Protein AF-I5C433-F1 (afdb_monomer_lite)

Secondary structure (DSSP, 8-state):
----TTS-EEEEEEEESSS-S--S-EEE-SEEEEEEEEESEEEEEETTEEEEEE---STT---EEEEEEE-S-EEEEEE----SPEEEEEEEEEHHHHHHHHHTS-HHHHHHHHHHHHS-------

Organism: NCBI:txid1189611

pLDDT: mean 86.51, std 14.29, range [28.67, 96.88]

Structure (mmCIF, N/CA/C/O backbone):
data_AF-I5C433-F1
#
_entry.id   AF-I5C433-F1
#
loop_
_atom_site.group_PDB
_atom_site.id
_atom_site.type_symbol
_atom_site.label_atom_id
_atom_site.label_alt_id
_atom_site.label_comp_id
_atom_site.label_asym_id
_atom_site.label_entity_id
_atom_site.label_seq_id
_atom_site.pdbx_PDB_ins_code
_atom_site.Cartn_x
_atom_site.Cartn_y
_atom_site.Cartn_z
_atom_site.occupancy
_atom_site.B_iso_or_equiv
_atom_site.auth_seq_id
_atom_site.auth_comp_id
_atom_site.auth_asym_id
_atom_site.auth_atom_id
_atom_site.pdbx_PDB_model_num
ATOM 1 N N . MET A 1 1 ? 9.527 5.766 5.969 1.00 52.81 1 MET A N 1
ATOM 2 C CA . MET A 1 1 ? 8.574 6.896 6.059 1.00 52.81 1 MET A CA 1
ATOM 3 C C . MET A 1 1 ? 8.046 6.946 7.484 1.00 52.81 1 MET A C 1
ATOM 5 O O . MET A 1 1 ? 7.561 5.923 7.947 1.00 52.81 1 MET A O 1
ATOM 9 N N . GLN A 1 2 ? 8.197 8.066 8.193 1.00 58.50 2 GLN A N 1
ATOM 10 C CA . GLN A 1 2 ? 7.634 8.255 9.535 1.00 58.50 2 GLN A CA 1
ATOM 11 C C . GLN A 1 2 ? 6.273 8.945 9.388 1.00 58.50 2 GLN A C 1
ATOM 13 O O . GLN A 1 2 ? 6.220 10.139 9.131 1.00 58.50 2 GLN A O 1
ATOM 18 N N . TYR A 1 3 ? 5.184 8.187 9.486 1.00 72.31 3 TYR A N 1
ATOM 19 C CA . TYR A 1 3 ? 3.832 8.730 9.637 1.00 72.31 3 TYR A CA 1
ATOM 20 C C . TYR A 1 3 ? 3.128 7.966 10.755 1.00 72.31 3 TYR A C 1
ATOM 22 O O . TYR A 1 3 ? 3.438 6.798 11.007 1.00 72.31 3 TYR A O 1
ATOM 30 N N . THR A 1 4 ? 2.242 8.648 11.471 1.00 84.56 4 THR A N 1
ATOM 31 C CA . THR A 1 4 ? 1.600 8.109 12.673 1.00 84.56 4 THR A CA 1
ATOM 32 C C . THR A 1 4 ? 0.331 7.329 12.324 1.00 84.56 4 THR A C 1
ATOM 34 O O . THR A 1 4 ? -0.215 7.438 11.225 1.00 84.56 4 THR A O 1
ATOM 37 N N . SER A 1 5 ? -0.200 6.571 13.285 1.00 86.06 5 SER A N 1
ATOM 38 C CA . SER A 1 5 ? -1.514 5.926 13.160 1.00 86.06 5 SER A CA 1
ATOM 39 C C . SER A 1 5 ? -2.693 6.907 13.221 1.00 86.06 5 SER A C 1
ATOM 41 O O . SER A 1 5 ? -3.845 6.481 13.195 1.00 86.06 5 SER A O 1
ATOM 43 N N . GLN A 1 6 ? -2.429 8.215 13.297 1.00 87.44 6 GLN A N 1
ATOM 44 C CA . GLN A 1 6 ? -3.443 9.253 13.476 1.00 87.44 6 GLN A CA 1
ATOM 45 C C . GLN A 1 6 ? -3.635 10.137 12.244 1.00 87.44 6 GLN A C 1
ATOM 47 O O . GLN A 1 6 ? -4.684 10.772 12.115 1.00 87.44 6 GLN A O 1
ATOM 52 N N . GLU A 1 7 ? -2.655 10.192 11.346 1.00 89.06 7 GLU A N 1
ATOM 53 C CA . GLU A 1 7 ? -2.589 11.199 10.288 1.00 89.06 7 GLU A CA 1
ATOM 54 C C . GLU A 1 7 ? -2.679 10.576 8.899 1.00 89.06 7 GLU A C 1
ATOM 56 O O . GLU A 1 7 ? -2.129 9.506 8.630 1.00 89.06 7 GLU A O 1
ATOM 61 N N . LEU A 1 8 ? -3.378 11.274 8.002 1.00 92.94 8 LEU A N 1
ATOM 62 C CA . LEU A 1 8 ? -3.393 10.939 6.587 1.00 92.94 8 LEU A CA 1
ATOM 63 C C . LEU A 1 8 ? -1.975 11.073 6.033 1.00 92.94 8 LEU A C 1
ATOM 65 O O . LEU A 1 8 ? -1.342 12.118 6.170 1.00 92.94 8 LEU A O 1
ATOM 69 N N . PHE A 1 9 ? -1.509 10.034 5.358 1.00 93.12 9 PHE A N 1
ATOM 70 C CA . PHE A 1 9 ? -0.264 10.077 4.613 1.00 93.12 9 PHE A CA 1
ATOM 71 C C . P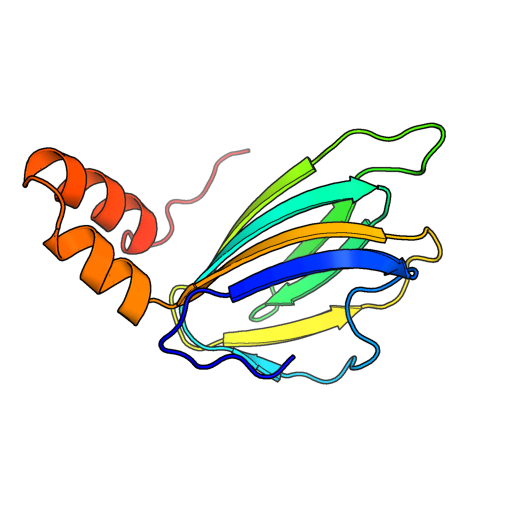HE A 1 9 ? -0.557 10.137 3.116 1.00 93.12 9 PHE A C 1
ATOM 73 O O . PHE A 1 9 ? -1.330 9.330 2.599 1.00 93.12 9 PHE A O 1
ATOM 80 N N . VAL A 1 10 ? 0.104 11.062 2.423 1.00 94.31 10 VAL A N 1
ATOM 81 C CA . VAL A 1 10 ? 0.148 11.126 0.962 1.00 94.31 10 VAL A CA 1
ATOM 82 C C . VAL A 1 10 ? 1.608 11.051 0.546 1.00 94.31 10 VAL A C 1
ATOM 84 O O . VAL A 1 10 ? 2.440 11.798 1.058 1.00 94.31 10 VAL A O 1
ATOM 87 N N . GLY A 1 11 ? 1.923 10.138 -0.364 1.00 93.25 11 GLY A N 1
ATOM 88 C CA . GLY A 1 11 ? 3.282 9.931 -0.845 1.00 93.25 11 GLY A CA 1
ATOM 89 C C . GLY A 1 11 ? 3.319 9.678 -2.340 1.00 93.25 11 GLY A C 1
ATOM 90 O O . GLY A 1 11 ? 2.378 9.125 -2.909 1.00 93.25 11 GLY A O 1
ATOM 91 N N . ALA A 1 12 ? 4.433 10.053 -2.956 1.00 95.12 12 ALA A N 1
ATOM 92 C CA . ALA A 1 12 ? 4.753 9.717 -4.331 1.00 95.12 12 ALA A CA 1
ATOM 93 C C . ALA A 1 12 ? 6.114 9.017 -4.386 1.00 95.12 12 ALA A C 1
ATOM 95 O O . ALA A 1 12 ? 7.003 9.303 -3.583 1.00 95.12 12 ALA A O 1
ATOM 96 N N . ILE A 1 13 ? 6.250 8.078 -5.315 1.00 93.69 13 ILE A N 1
ATOM 97 C CA . ILE A 1 13 ? 7.494 7.379 -5.629 1.00 93.69 13 ILE A CA 1
ATOM 98 C C . ILE A 1 13 ? 7.715 7.512 -7.128 1.00 93.69 13 ILE A C 1
ATOM 100 O O . ILE A 1 13 ? 6.784 7.313 -7.910 1.00 93.69 13 ILE A O 1
ATOM 104 N N . GLU A 1 14 ? 8.945 7.828 -7.508 1.00 94.62 14 GLU A N 1
ATOM 105 C CA . GLU A 1 14 ? 9.354 7.960 -8.897 1.00 94.62 14 GLU A CA 1
ATOM 106 C C . GLU A 1 14 ? 10.805 7.505 -9.071 1.00 94.62 14 GLU A C 1
ATOM 108 O O . GLU A 1 14 ? 11.657 7.776 -8.223 1.00 94.62 14 GLU A O 1
ATOM 113 N N . GLY A 1 15 ? 11.085 6.809 -10.175 1.00 91.25 15 GLY A N 1
ATOM 114 C CA . GLY A 1 15 ? 12.449 6.527 -10.635 1.00 91.25 15 GLY A CA 1
ATOM 115 C C . GLY A 1 15 ? 13.187 5.409 -9.890 1.00 91.25 15 GLY A C 1
ATOM 116 O O . GLY A 1 15 ? 14.306 5.072 -10.266 1.00 91.25 15 GLY A O 1
ATOM 117 N N . VAL A 1 16 ? 12.576 4.797 -8.872 1.00 91.38 16 VAL A N 1
ATOM 118 C CA . VAL A 1 16 ? 13.134 3.644 -8.142 1.00 91.38 16 VAL A CA 1
ATOM 119 C C . VAL A 1 16 ? 12.290 2.395 -8.388 1.00 91.38 16 VAL A C 1
ATOM 121 O O . VAL A 1 16 ? 11.072 2.509 -8.470 1.00 91.38 16 VAL A O 1
ATOM 124 N N . PRO A 1 17 ? 12.885 1.194 -8.488 1.00 88.19 17 PRO A N 1
ATOM 125 C CA . PRO A 1 17 ? 12.143 -0.009 -8.871 1.00 88.19 17 PRO A CA 1
ATOM 126 C C . PRO A 1 17 ? 11.217 -0.551 -7.775 1.00 88.19 17 PRO A C 1
ATOM 128 O O . PRO A 1 17 ? 10.326 -1.340 -8.060 1.00 88.19 17 PRO A O 1
ATOM 131 N N . ASN A 1 18 ? 11.421 -0.133 -6.522 1.00 88.50 18 ASN A N 1
ATOM 132 C CA . ASN A 1 18 ? 10.715 -0.665 -5.360 1.00 88.50 18 ASN A CA 1
ATOM 133 C C . ASN A 1 18 ? 10.295 0.460 -4.416 1.00 88.50 18 ASN A C 1
ATOM 135 O O . ASN A 1 18 ? 10.994 1.465 -4.275 1.00 88.50 18 ASN A O 1
ATOM 139 N N . CYS A 1 19 ? 9.181 0.271 -3.707 1.00 84.94 19 CYS A N 1
ATOM 140 C CA . CYS A 1 19 ? 8.672 1.274 -2.770 1.00 84.94 19 CYS A CA 1
ATOM 141 C C . CYS A 1 19 ? 9.444 1.354 -1.444 1.00 84.94 19 CYS A C 1
ATOM 143 O O . CYS A 1 19 ? 9.301 2.326 -0.704 1.00 84.94 19 CYS A O 1
ATOM 145 N N . THR A 1 20 ? 10.236 0.332 -1.120 1.00 86.75 20 THR A N 1
ATOM 146 C CA . THR A 1 20 ? 11.112 0.279 0.056 1.00 86.75 20 THR A CA 1
ATOM 147 C C . THR A 1 20 ? 12.250 -0.706 -0.196 1.00 86.75 20 THR A C 1
ATOM 149 O O . THR A 1 20 ? 12.089 -1.653 -0.959 1.00 86.75 20 THR A O 1
ATOM 152 N N . SER A 1 21 ? 13.398 -0.517 0.452 1.00 88.12 21 SER A N 1
ATOM 15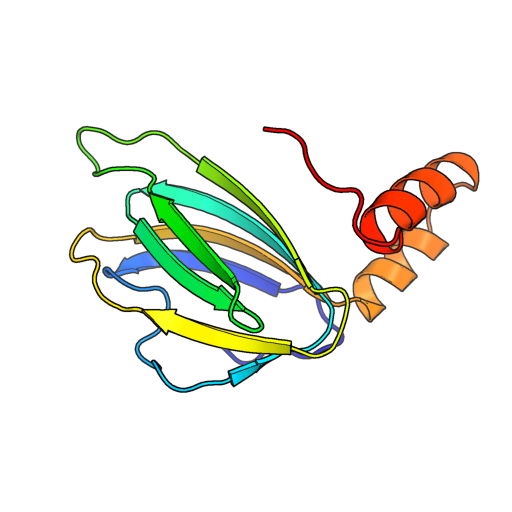3 C CA . SER A 1 21 ? 14.463 -1.527 0.505 1.00 88.12 21 SER A CA 1
ATOM 154 C C . SER A 1 21 ? 14.274 -2.540 1.642 1.00 88.12 21 SER A C 1
ATOM 156 O O . SER A 1 21 ? 14.952 -3.563 1.659 1.00 88.12 21 SER A O 1
ATOM 158 N N . ASP A 1 22 ? 13.363 -2.274 2.584 1.00 89.62 22 ASP A N 1
ATOM 159 C CA . ASP A 1 22 ? 13.084 -3.156 3.720 1.00 89.62 22 ASP A CA 1
ATOM 160 C C . ASP A 1 22 ? 12.134 -4.292 3.319 1.00 89.62 22 ASP A C 1
ATOM 162 O O . ASP A 1 22 ? 10.953 -4.067 3.051 1.00 89.62 22 ASP A O 1
ATOM 166 N N . THR A 1 23 ? 12.662 -5.513 3.292 1.00 90.81 23 THR A N 1
ATOM 167 C CA . THR A 1 23 ? 11.929 -6.744 2.959 1.00 90.81 23 THR A CA 1
ATOM 168 C C . THR A 1 23 ? 11.540 -7.555 4.195 1.00 90.81 23 THR A C 1
ATOM 170 O O . THR A 1 23 ? 11.057 -8.685 4.073 1.00 90.81 23 THR A O 1
ATOM 173 N N . ARG A 1 24 ? 11.753 -7.012 5.400 1.00 94.44 24 ARG A N 1
ATOM 174 C CA . ARG A 1 24 ? 11.316 -7.654 6.642 1.00 94.44 24 ARG A CA 1
ATOM 175 C C . ARG A 1 24 ? 9.799 -7.588 6.771 1.00 94.44 24 ARG A C 1
ATOM 177 O O . ARG A 1 24 ? 9.122 -6.790 6.126 1.00 94.44 24 ARG A O 1
ATOM 184 N N . GLU A 1 25 ? 9.270 -8.439 7.638 1.00 95.06 25 GLU A N 1
ATOM 185 C CA . GLU A 1 25 ? 7.884 -8.333 8.068 1.00 95.06 25 GLU A CA 1
ATOM 186 C C . GLU A 1 25 ? 7.710 -7.104 8.970 1.00 95.06 25 GLU A C 1
ATOM 188 O O . GLU A 1 25 ? 8.466 -6.892 9.920 1.00 95.06 25 GLU A O 1
ATOM 193 N N . LEU A 1 26 ? 6.711 -6.289 8.652 1.00 93.75 26 LEU A N 1
ATOM 194 C CA . LEU A 1 26 ? 6.371 -5.053 9.335 1.00 93.75 26 LEU A CA 1
ATOM 195 C C . LEU A 1 26 ? 4.979 -5.175 9.941 1.00 93.75 26 LEU A C 1
ATOM 197 O O . LEU A 1 26 ? 4.039 -5.636 9.293 1.00 93.75 26 LEU A O 1
ATOM 201 N N . HIS A 1 27 ? 4.829 -4.695 11.170 1.00 94.62 27 HIS A N 1
ATOM 202 C CA . HIS A 1 27 ? 3.515 -4.526 11.770 1.00 94.62 27 HIS A CA 1
ATOM 203 C C . HIS A 1 27 ? 2.840 -3.274 11.202 1.00 94.62 27 HIS A C 1
ATOM 205 O O . HIS A 1 27 ? 3.448 -2.200 11.172 1.00 94.62 27 HIS A O 1
ATOM 211 N N . ILE A 1 28 ? 1.593 -3.403 10.752 1.00 93.31 28 ILE A N 1
ATOM 212 C CA . ILE A 1 28 ? 0.798 -2.287 10.235 1.00 93.31 28 ILE A CA 1
ATOM 213 C C . ILE A 1 28 ? -0.539 -2.183 10.966 1.00 93.31 28 ILE A C 1
ATOM 215 O O . ILE A 1 28 ? -1.191 -3.188 11.235 1.00 93.31 28 ILE A O 1
ATOM 219 N N . TRP A 1 29 ? -0.950 -0.947 11.239 1.00 93.75 29 TRP A N 1
ATOM 220 C CA . TRP A 1 29 ? -2.232 -0.618 11.862 1.00 93.75 29 TRP A CA 1
ATOM 221 C C . TRP A 1 29 ? -3.388 -0.588 10.850 1.00 93.75 29 TRP A C 1
ATOM 223 O O . TRP A 1 29 ? -3.138 -0.445 9.643 1.00 93.75 29 TRP A O 1
ATOM 233 N N . PRO A 1 30 ? -4.648 -0.629 11.331 1.00 92.44 30 PRO A N 1
ATOM 234 C CA . PRO A 1 30 ? -5.826 -0.454 10.498 1.00 92.44 30 PRO A CA 1
ATOM 235 C C . PRO A 1 30 ? -5.809 0.854 9.708 1.00 92.44 30 PRO A C 1
ATOM 237 O O . PRO A 1 30 ? -5.629 1.948 10.261 1.00 92.44 30 PRO A O 1
ATOM 240 N N . LYS A 1 31 ? -6.017 0.742 8.399 1.00 92.88 31 LYS A N 1
ATOM 241 C CA . LYS A 1 31 ? -5.999 1.871 7.468 1.00 92.88 31 LYS A CA 1
ATOM 242 C C . LYS A 1 31 ? -6.632 1.505 6.138 1.00 92.88 31 LYS A C 1
ATOM 244 O O . LYS A 1 31 ? -6.562 0.363 5.687 1.00 92.88 31 LYS A O 1
ATOM 249 N N 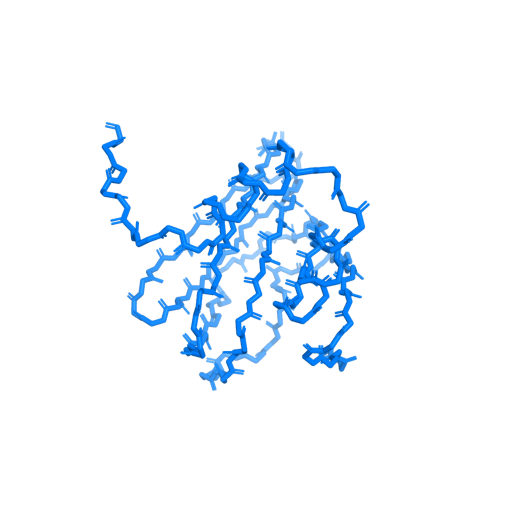. PHE A 1 32 ? -7.154 2.517 5.469 1.00 92.62 32 PHE A N 1
ATOM 250 C CA . PHE A 1 32 ? -7.468 2.445 4.057 1.00 92.62 32 PHE A CA 1
ATOM 251 C C . PHE A 1 32 ? -6.288 2.943 3.231 1.00 92.62 32 PHE A C 1
ATOM 253 O O . PHE A 1 32 ? -5.694 3.974 3.546 1.00 92.62 32 PHE A O 1
ATOM 260 N N . MET A 1 33 ? -5.958 2.230 2.162 1.00 94.31 33 MET A N 1
ATOM 261 C CA . MET A 1 33 ? -4.934 2.629 1.211 1.00 94.31 33 MET A CA 1
ATOM 262 C C . MET A 1 33 ? -5.521 2.717 -0.192 1.00 94.31 33 MET A C 1
ATOM 264 O O . MET A 1 33 ? -6.171 1.785 -0.658 1.00 94.31 33 MET A O 1
ATOM 268 N N . LEU A 1 34 ? -5.230 3.822 -0.869 1.00 95.38 34 LEU A N 1
ATOM 269 C CA . LEU A 1 34 ? -5.443 4.005 -2.298 1.00 95.38 34 LEU A CA 1
ATOM 270 C C . LEU A 1 34 ? -4.074 4.149 -2.951 1.00 95.38 34 LEU A C 1
ATOM 272 O O . LEU A 1 34 ? -3.274 4.990 -2.542 1.00 95.38 34 LEU A O 1
ATOM 276 N N . MET A 1 35 ? -3.797 3.329 -3.951 1.00 96.56 35 MET A N 1
ATOM 277 C CA . MET A 1 35 ? -2.557 3.358 -4.713 1.00 96.56 35 MET A CA 1
ATOM 278 C C . MET A 1 35 ? -2.897 3.566 -6.180 1.00 96.56 35 MET A C 1
ATOM 280 O O . MET A 1 35 ? -3.742 2.864 -6.723 1.00 96.56 35 MET A O 1
ATOM 284 N N . VAL A 1 36 ? -2.236 4.531 -6.806 1.00 96.69 36 VAL A N 1
ATOM 285 C CA . VAL A 1 36 ? -2.317 4.786 -8.242 1.00 96.69 36 VAL A CA 1
ATOM 286 C C . VAL A 1 36 ? -0.933 4.518 -8.805 1.00 96.69 36 VAL A C 1
ATOM 288 O O . VAL A 1 36 ? -0.011 5.299 -8.561 1.00 96.69 36 VAL A O 1
ATOM 291 N N . LEU A 1 37 ? -0.770 3.389 -9.489 1.00 96.50 37 LEU A N 1
ATOM 292 C CA . LEU A 1 37 ? 0.463 3.040 -10.186 1.00 96.50 37 LEU A CA 1
ATOM 293 C C . LEU A 1 37 ? 0.322 3.508 -11.631 1.00 96.50 37 LEU A C 1
ATOM 295 O O . LEU A 1 37 ? -0.613 3.120 -12.322 1.00 96.50 37 LEU A O 1
ATOM 299 N N . LEU A 1 38 ? 1.234 4.370 -12.062 1.00 96.31 38 LEU A N 1
ATOM 300 C CA . LEU A 1 38 ? 1.316 4.874 -13.432 1.00 96.31 38 LEU A CA 1
ATOM 301 C C . LEU A 1 38 ? 2.319 4.069 -14.267 1.00 96.31 38 LEU A C 1
ATOM 303 O O . LEU A 1 38 ? 2.231 4.072 -15.487 1.00 96.31 38 LEU A O 1
ATOM 307 N N . GLN A 1 39 ? 3.276 3.418 -13.604 1.00 95.69 39 GLN A N 1
ATOM 308 C CA . GLN A 1 39 ? 4.317 2.585 -14.196 1.00 95.69 39 GLN A CA 1
ATOM 309 C C . GLN A 1 39 ? 4.908 1.672 -13.118 1.00 95.69 39 GLN A C 1
ATOM 311 O O . GLN A 1 39 ? 5.003 2.072 -11.951 1.00 95.69 39 GLN A O 1
ATOM 316 N N . GLY A 1 40 ? 5.376 0.500 -13.534 1.00 95.12 40 GLY A N 1
ATOM 317 C CA . GLY A 1 40 ? 6.090 -0.473 -12.723 1.00 95.12 40 GLY A CA 1
ATOM 318 C C . GLY A 1 40 ? 5.160 -1.449 -12.015 1.00 95.12 40 GLY A C 1
ATOM 319 O O . GLY A 1 40 ? 3.936 -1.324 -12.060 1.00 95.12 40 GLY A O 1
ATOM 320 N N . ALA A 1 41 ? 5.777 -2.405 -11.327 1.00 94.81 41 ALA A N 1
ATOM 321 C CA . ALA A 1 41 ? 5.085 -3.420 -10.552 1.00 94.81 41 ALA A CA 1
ATOM 322 C C . ALA A 1 41 ? 5.402 -3.294 -9.057 1.00 94.81 41 ALA A C 1
ATOM 324 O O . ALA A 1 41 ? 6.477 -2.832 -8.667 1.00 94.81 41 ALA A O 1
ATOM 325 N N . GLN A 1 42 ? 4.461 -3.706 -8.210 1.00 95.06 42 GLN A N 1
ATOM 326 C CA . GLN A 1 42 ? 4.649 -3.780 -6.768 1.00 95.06 42 GLN A CA 1
ATOM 327 C C . GLN A 1 42 ? 4.054 -5.068 -6.209 1.00 95.06 42 GLN A C 1
ATOM 329 O O . GLN A 1 42 ? 2.848 -5.299 -6.310 1.00 95.06 42 GLN A O 1
ATOM 334 N N . HIS A 1 43 ? 4.898 -5.852 -5.539 1.00 95.81 43 HIS A N 1
ATOM 335 C CA . HIS A 1 43 ? 4.525 -7.123 -4.931 1.00 95.81 43 HIS A CA 1
ATOM 336 C C . HIS A 1 43 ? 4.644 -7.047 -3.408 1.00 95.81 43 HIS A C 1
ATOM 338 O O . HIS A 1 43 ? 5.640 -6.572 -2.851 1.00 95.81 43 HIS A O 1
ATOM 344 N N . PHE A 1 44 ? 3.617 -7.507 -2.701 1.00 96.31 44 PHE A N 1
ATOM 345 C CA . PHE A 1 44 ? 3.627 -7.564 -1.242 1.00 96.31 44 PHE A CA 1
ATOM 346 C C . PHE A 1 44 ? 2.637 -8.601 -0.718 1.00 96.31 44 PHE A C 1
ATOM 348 O O . PHE A 1 44 ? 1.752 -9.069 -1.429 1.00 96.31 44 PHE A O 1
ATOM 355 N N . VAL A 1 45 ? 2.790 -8.961 0.551 1.00 96.88 45 VAL A N 1
ATOM 356 C CA . VAL A 1 45 ? 1.887 -9.863 1.264 1.00 96.88 45 VAL A CA 1
ATOM 357 C C . VAL A 1 45 ? 1.351 -9.175 2.515 1.00 96.88 45 VAL A C 1
ATOM 359 O O . VAL A 1 45 ? 2.118 -8.521 3.224 1.00 96.88 45 VAL A O 1
ATOM 362 N N . VAL A 1 46 ? 0.048 -9.313 2.778 1.00 96.25 46 VAL A N 1
ATOM 363 C CA . VAL A 1 46 ? -0.592 -8.899 4.040 1.00 96.25 46 VAL A CA 1
ATOM 364 C C . VAL A 1 46 ? -1.301 -10.096 4.653 1.00 96.25 46 VAL A C 1
ATOM 366 O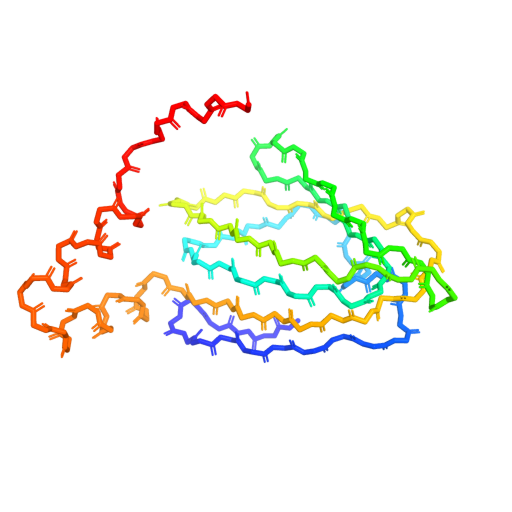 O . VAL A 1 46 ? -2.190 -10.643 4.006 1.00 96.25 46 VAL A O 1
ATOM 369 N N . ASP A 1 47 ? -0.932 -10.492 5.875 1.00 95.38 47 ASP A N 1
ATOM 370 C CA . ASP A 1 47 ? -1.491 -11.675 6.558 1.00 95.38 47 ASP A CA 1
ATOM 371 C C . ASP A 1 47 ? -1.584 -12.887 5.601 1.00 95.38 47 ASP A C 1
ATOM 373 O O . ASP A 1 47 ? -2.654 -13.453 5.387 1.00 95.38 47 ASP A O 1
ATOM 377 N N . GLU A 1 48 ? -0.463 -13.225 4.951 1.00 93.19 48 GLU A N 1
ATOM 378 C CA . GLU A 1 48 ? -0.324 -14.335 3.982 1.00 93.19 48 GLU A CA 1
ATOM 379 C C . GLU A 1 48 ? -1.057 -14.159 2.638 1.00 93.19 48 GLU A C 1
ATOM 381 O O . GLU A 1 48 ? -0.857 -14.948 1.715 1.00 93.19 48 GLU A O 1
ATOM 386 N N . ARG A 1 49 ? -1.848 -13.096 2.457 1.00 95.75 49 ARG A N 1
ATOM 387 C CA . ARG A 1 49 ? -2.489 -12.789 1.170 1.00 95.75 49 ARG A CA 1
ATOM 388 C C . ARG A 1 49 ? -1.543 -12.029 0.258 1.00 95.75 49 ARG A C 1
ATOM 390 O O . ARG A 1 49 ? -1.102 -10.933 0.600 1.00 95.75 49 ARG A O 1
ATOM 397 N N . HIS A 1 50 ? -1.256 -12.613 -0.898 1.00 95.69 50 HIS A N 1
ATOM 398 C CA . HIS A 1 50 ? -0.385 -12.030 -1.909 1.00 95.69 50 HIS A CA 1
ATOM 399 C C . HIS A 1 50 ? -1.128 -11.002 -2.760 1.00 95.69 50 HIS A C 1
ATOM 401 O O . HIS A 1 50 ? -2.262 -11.229 -3.183 1.00 95.69 50 HIS A O 1
ATOM 407 N N . PHE A 1 51 ? -0.456 -9.886 -3.019 1.00 95.88 51 PHE A N 1
ATOM 408 C CA . PHE A 1 51 ? -0.906 -8.827 -3.905 1.00 95.88 51 PHE A CA 1
ATOM 409 C C . PHE A 1 51 ? 0.197 -8.519 -4.906 1.00 95.88 51 PHE A C 1
ATOM 411 O O . PHE A 1 51 ? 1.341 -8.261 -4.526 1.00 95.88 51 PHE A O 1
ATOM 418 N N . GLU A 1 52 ? -0.183 -8.520 -6.174 1.00 95.19 52 GLU A N 1
ATOM 419 C CA . GLU A 1 52 ? 0.656 -8.180 -7.311 1.00 95.19 52 GLU A CA 1
ATOM 420 C C . GLU A 1 52 ? -0.105 -7.149 -8.138 1.00 95.19 52 GLU A C 1
ATOM 422 O O . GLU A 1 52 ? -1.259 -7.355 -8.516 1.00 95.19 52 GLU A O 1
ATOM 427 N N . ILE A 1 53 ? 0.515 -5.986 -8.313 1.00 94.81 53 ILE A N 1
ATOM 428 C CA . ILE A 1 53 ? -0.043 -4.869 -9.066 1.00 94.81 53 ILE A CA 1
ATOM 429 C C . ILE A 1 53 ? 1.005 -4.508 -10.101 1.00 94.81 53 ILE A C 1
ATOM 431 O O . ILE A 1 53 ? 2.110 -4.137 -9.713 1.00 94.81 53 ILE A O 1
ATOM 435 N N . ASP A 1 54 ? 0.658 -4.591 -11.378 1.00 94.62 54 ASP A N 1
ATOM 436 C CA . ASP A 1 54 ? 1.556 -4.276 -12.483 1.00 94.62 54 ASP A CA 1
ATOM 437 C C . ASP A 1 54 ? 0.895 -3.250 -13.407 1.00 94.62 54 ASP A C 1
ATOM 439 O O . ASP A 1 54 ? -0.175 -3.498 -13.963 1.00 94.62 54 ASP A O 1
ATOM 443 N N . ALA A 1 55 ? 1.518 -2.077 -13.521 1.00 95.75 55 ALA A N 1
ATOM 444 C CA . ALA A 1 55 ? 1.100 -1.002 -14.416 1.00 95.75 55 ALA A CA 1
ATOM 445 C C . ALA A 1 55 ? 1.942 -0.941 -15.704 1.00 95.75 55 ALA A C 1
ATOM 447 O O . ALA A 1 55 ? 1.811 0.015 -16.468 1.00 95.75 55 ALA A O 1
ATOM 448 N N . GLY A 1 56 ? 2.803 -1.933 -15.954 1.00 93.19 56 GLY A N 1
ATOM 449 C CA . GLY A 1 56 ? 3.642 -2.030 -17.146 1.00 93.19 56 GLY A CA 1
ATOM 450 C C . GLY A 1 56 ? 4.890 -1.145 -17.108 1.00 93.19 56 GLY A C 1
ATOM 451 O O . GLY A 1 56 ? 5.284 -0.606 -16.070 1.00 93.19 56 GLY A O 1
ATOM 452 N N . THR A 1 57 ? 5.557 -1.004 -18.253 1.00 90.56 57 THR A N 1
ATOM 453 C CA . THR A 1 57 ? 6.737 -0.132 -18.414 1.00 90.56 57 THR A CA 1
ATOM 454 C C . THR A 1 57 ? 6.340 1.247 -18.933 1.00 90.56 57 THR A C 1
ATOM 456 O O . THR A 1 57 ? 5.167 1.505 -19.173 1.00 90.56 57 THR A O 1
ATOM 459 N N . GLU A 1 58 ? 7.299 2.159 -19.104 1.00 86.31 58 GLU A N 1
ATOM 460 C CA . GLU A 1 58 ? 7.014 3.494 -19.645 1.00 86.31 58 GLU A CA 1
ATOM 461 C C . GLU A 1 58 ? 6.417 3.419 -21.061 1.00 86.31 58 GLU A C 1
ATOM 463 O O . GLU A 1 58 ? 5.424 4.083 -21.357 1.00 86.31 58 GLU A O 1
ATOM 468 N N . GLU A 1 59 ? 6.960 2.542 -21.908 1.00 86.06 59 GLU A N 1
ATOM 469 C CA . GLU A 1 59 ? 6.549 2.355 -23.304 1.00 86.06 59 GLU A CA 1
ATOM 470 C C . GLU A 1 59 ? 5.193 1.647 -23.450 1.00 86.06 59 GLU A C 1
ATOM 472 O O . GLU A 1 59 ? 4.544 1.762 -24.489 1.00 86.06 59 GLU A O 1
ATOM 477 N N . ALA A 1 60 ? 4.773 0.904 -22.423 1.00 86.19 60 ALA A N 1
ATOM 478 C CA . ALA A 1 60 ? 3.568 0.079 -22.424 1.00 86.19 60 ALA A CA 1
ATOM 479 C C . ALA A 1 60 ? 2.826 0.173 -21.080 1.00 86.19 60 ALA A C 1
ATOM 481 O O . ALA A 1 60 ? 2.483 -0.845 -20.475 1.00 86.19 60 ALA A O 1
ATOM 482 N N . SER A 1 61 ? 2.607 1.397 -20.594 1.00 83.81 61 SER A N 1
ATOM 483 C CA . SER A 1 61 ? 1.948 1.624 -19.306 1.00 83.81 61 SER A CA 1
ATOM 484 C C . SER A 1 61 ? 0.426 1.525 -19.407 1.00 83.81 61 SER A C 1
ATOM 486 O O . SER A 1 61 ? -0.203 2.038 -20.335 1.00 83.81 61 SER A O 1
ATOM 488 N N . SER A 1 62 ? -0.183 0.896 -18.403 1.00 92.06 62 SER A N 1
ATOM 489 C CA . SER A 1 62 ? -1.627 0.909 -18.172 1.00 92.06 62 SER A CA 1
ATOM 490 C C . SER A 1 62 ? -1.866 1.281 -16.710 1.00 92.06 62 SER A C 1
ATOM 492 O O . SER A 1 62 ? -1.644 0.446 -15.836 1.00 92.06 62 SER A O 1
ATOM 494 N N . PRO A 1 63 ? -2.246 2.537 -16.404 1.00 93.44 63 PRO A N 1
ATOM 495 C CA . PRO A 1 63 ? -2.402 2.971 -15.024 1.00 93.44 63 PRO A CA 1
ATOM 496 C C . PRO A 1 63 ? -3.387 2.098 -14.243 1.00 93.44 63 PRO A C 1
ATOM 498 O O . PRO A 1 63 ? -4.534 1.920 -14.654 1.00 93.44 63 PRO A O 1
ATOM 501 N N . VAL A 1 64 ? -2.957 1.607 -13.080 1.00 96.19 64 VAL A N 1
ATOM 502 C CA . VAL A 1 64 ? -3.770 0.758 -12.202 1.00 96.19 64 VAL A CA 1
ATOM 503 C C . VAL A 1 64 ? -4.091 1.500 -10.915 1.00 96.19 64 VAL A C 1
ATOM 505 O O . VAL A 1 64 ? -3.206 2.005 -10.218 1.00 96.19 64 VAL A O 1
ATOM 508 N N . VAL A 1 65 ? -5.377 1.528 -10.573 1.00 96.31 65 VAL A N 1
ATOM 509 C CA . VAL A 1 65 ? -5.853 1.985 -9.268 1.00 96.31 65 VAL A CA 1
ATOM 510 C C . VAL A 1 65 ? -6.136 0.768 -8.405 1.00 96.31 6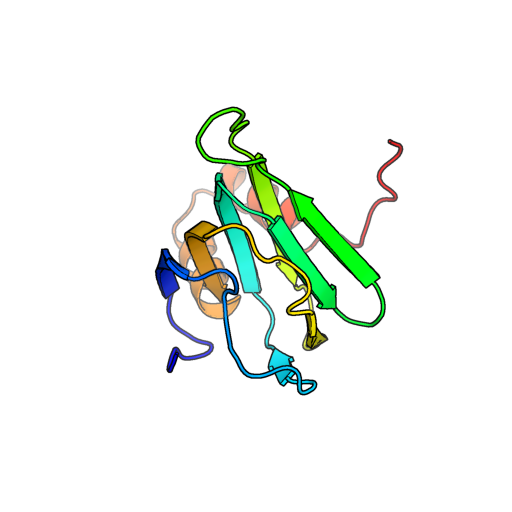5 VAL A C 1
ATOM 512 O O . VAL A 1 65 ? -6.931 -0.094 -8.768 1.00 96.31 65 VAL A O 1
ATOM 515 N N . PHE A 1 66 ? -5.506 0.716 -7.239 1.00 95.44 66 PHE A N 1
ATOM 516 C CA . PHE A 1 66 ? -5.671 -0.362 -6.281 1.00 95.44 66 PHE A CA 1
ATOM 517 C C . PHE A 1 66 ? -6.097 0.185 -4.920 1.00 95.44 66 PHE A C 1
ATOM 519 O O . PHE A 1 66 ? -5.493 1.114 -4.379 1.00 95.44 66 PHE A O 1
ATOM 526 N N . MET A 1 67 ? -7.138 -0.421 -4.357 1.00 94.69 67 MET A N 1
ATOM 527 C CA . MET A 1 67 ? -7.705 -0.069 -3.060 1.00 94.69 67 MET A CA 1
ATOM 528 C C . MET A 1 67 ? -7.521 -1.228 -2.086 1.00 94.69 67 MET A C 1
ATOM 530 O O . MET A 1 67 ? -7.853 -2.367 -2.404 1.00 94.69 67 MET A O 1
ATOM 534 N N . LEU A 1 68 ? -7.044 -0.932 -0.878 1.00 93.25 68 LEU A N 1
ATOM 535 C CA . LEU A 1 68 ? -6.875 -1.921 0.180 1.00 93.25 68 LEU A CA 1
ATOM 536 C C . LEU A 1 68 ? -7.408 -1.394 1.505 1.00 93.25 68 LEU A C 1
ATOM 538 O O . LEU A 1 68 ? -6.954 -0.371 2.011 1.00 93.25 68 LEU A O 1
ATOM 542 N N . ASN A 1 69 ? -8.353 -2.129 2.080 1.00 92.38 69 ASN A N 1
ATOM 543 C CA . ASN A 1 69 ? -8.827 -1.911 3.437 1.00 92.38 69 ASN A CA 1
ATOM 544 C C . ASN A 1 69 ? -8.126 -2.890 4.389 1.00 92.38 69 ASN A C 1
ATOM 546 O O . ASN A 1 69 ? -8.407 -4.089 4.376 1.00 92.38 69 ASN A O 1
ATOM 550 N N . VAL A 1 70 ? -7.214 -2.381 5.216 1.00 92.38 70 VAL A N 1
ATOM 551 C CA . VAL A 1 70 ? -6.597 -3.132 6.312 1.00 92.38 70 VAL A CA 1
ATOM 552 C C . VAL A 1 70 ? -7.492 -2.953 7.535 1.00 92.38 70 VAL A C 1
ATOM 554 O O . VAL A 1 70 ? -7.419 -1.937 8.220 1.00 92.38 70 VAL A O 1
ATOM 557 N N . ALA A 1 71 ? -8.376 -3.920 7.778 1.00 90.00 71 ALA A N 1
ATOM 558 C CA . ALA A 1 71 ? -9.440 -3.796 8.781 1.00 90.00 71 ALA A CA 1
ATOM 559 C C . ALA A 1 71 ? -8.977 -4.010 10.237 1.00 90.00 71 ALA A C 1
ATOM 561 O O . ALA A 1 71 ? -9.687 -3.652 11.173 1.00 90.00 71 ALA A O 1
ATOM 562 N N . LYS A 1 72 ? -7.802 -4.611 10.437 1.00 90.56 72 LYS A N 1
ATOM 563 C CA . LYS A 1 72 ? -7.225 -4.964 11.743 1.00 90.56 72 LYS A CA 1
ATOM 564 C C . LYS A 1 72 ? -5.707 -4.803 11.701 1.00 90.56 72 LYS A C 1
ATOM 566 O O . LYS A 1 72 ? -5.131 -4.742 10.614 1.00 90.56 72 LYS A O 1
ATOM 571 N N . ASP A 1 73 ? -5.058 -4.793 12.859 1.00 94.06 73 ASP A N 1
ATOM 572 C CA . ASP A 1 73 ? -3.601 -4.905 12.913 1.00 94.06 73 ASP A CA 1
ATOM 573 C C . ASP A 1 73 ? -3.139 -6.156 12.153 1.00 94.06 73 ASP A C 1
ATOM 575 O O . ASP A 1 73 ? -3.692 -7.245 12.329 1.00 94.06 73 ASP A O 1
ATOM 579 N N . SER A 1 74 ? -2.171 -5.974 11.259 1.00 95.69 74 SER A N 1
ATOM 580 C CA . SER A 1 74 ? -1.763 -6.985 10.277 1.00 95.69 74 SER A CA 1
ATOM 581 C C . SER A 1 74 ? -0.245 -6.993 10.087 1.00 95.69 74 SER A C 1
ATOM 583 O O . SER A 1 74 ? 0.471 -6.093 10.543 1.00 95.69 74 SER A O 1
ATOM 585 N N . ARG A 1 75 ? 0.257 -8.013 9.392 1.00 96.88 75 ARG A N 1
ATOM 586 C CA . ARG A 1 75 ? 1.672 -8.163 9.026 1.00 96.88 75 ARG A CA 1
ATOM 587 C C . ARG A 1 75 ? 1.855 -7.935 7.537 1.00 96.88 75 ARG A C 1
ATOM 589 O O . ARG A 1 75 ? 1.202 -8.593 6.736 1.00 96.88 75 ARG A O 1
ATOM 596 N N . LEU A 1 76 ? 2.741 -7.013 7.178 1.00 96.25 76 LEU A N 1
ATOM 597 C CA . LEU A 1 76 ? 3.062 -6.635 5.805 1.00 96.25 76 LEU A CA 1
ATOM 598 C C . LEU A 1 76 ? 4.500 -7.016 5.478 1.00 96.25 76 LEU A C 1
ATOM 600 O O . LEU A 1 76 ? 5.407 -6.716 6.247 1.00 96.25 76 LEU A O 1
ATOM 604 N N . ARG A 1 77 ? 4.729 -7.584 4.299 1.00 96.44 77 ARG A N 1
ATOM 605 C CA . ARG A 1 77 ? 6.078 -7.785 3.767 1.00 96.44 77 ARG A CA 1
ATOM 606 C C . ARG A 1 77 ? 6.114 -7.462 2.280 1.00 96.44 77 ARG A C 1
ATOM 608 O O . ARG A 1 77 ? 5.227 -7.877 1.541 1.00 96.44 77 ARG A O 1
ATOM 615 N N . PHE A 1 78 ? 7.134 -6.724 1.854 1.00 95.12 78 PHE A N 1
ATOM 616 C CA . PHE A 1 78 ? 7.350 -6.367 0.451 1.00 95.12 78 PHE A CA 1
ATOM 617 C C . PHE A 1 78 ? 8.289 -7.357 -0.235 1.00 95.12 78 PHE A C 1
ATOM 619 O O . PHE A 1 78 ? 9.206 -7.894 0.394 1.00 95.12 78 PHE A O 1
ATOM 626 N N . PHE A 1 79 ? 8.069 -7.562 -1.529 1.00 94.69 79 PHE A N 1
ATOM 627 C CA . PHE A 1 79 ? 8.994 -8.256 -2.414 1.00 94.69 79 PHE A CA 1
ATOM 628 C C . PHE A 1 79 ? 9.563 -7.245 -3.406 1.00 94.69 79 PHE A C 1
ATOM 630 O O . PHE A 1 79 ? 8.832 -6.422 -3.950 1.00 94.69 79 PHE A O 1
ATOM 637 N N . ASN A 1 80 ? 10.878 -7.309 -3.599 1.00 91.06 80 ASN A N 1
ATOM 638 C CA . ASN A 1 80 ? 11.630 -6.378 -4.434 1.00 91.06 80 ASN A CA 1
ATOM 639 C C . ASN A 1 80 ? 12.184 -7.101 -5.667 1.00 91.06 80 ASN A C 1
ATOM 641 O O . ASN A 1 80 ? 13.396 -7.189 -5.864 1.00 91.06 80 ASN A O 1
ATOM 645 N N . ASP A 1 81 ? 11.290 -7.710 -6.433 1.00 88.94 81 ASP A N 1
ATOM 646 C CA . ASP A 1 81 ? 11.575 -8.553 -7.597 1.00 88.94 81 ASP A CA 1
ATOM 647 C C . ASP A 1 81 ? 11.424 -7.809 -8.937 1.00 88.94 81 ASP A C 1
ATOM 649 O O . ASP A 1 81 ? 11.988 -8.244 -9.944 1.00 88.94 81 ASP A O 1
ATOM 653 N N . SER A 1 82 ? 10.757 -6.651 -8.950 1.00 87.94 82 SER A N 1
ATOM 654 C CA . SER A 1 82 ? 10.698 -5.758 -10.110 1.00 87.94 82 SER A CA 1
ATOM 655 C C . SER A 1 82 ? 12.027 -5.032 -10.354 1.00 87.94 82 SER A C 1
ATOM 657 O O . SER A 1 82 ? 12.708 -4.571 -9.433 1.00 87.94 82 SER A O 1
ATOM 659 N N . ARG A 1 83 ? 12.383 -4.882 -11.636 1.00 89.25 83 ARG A N 1
ATOM 660 C CA . ARG A 1 83 ? 13.475 -4.006 -12.105 1.00 89.25 83 ARG A CA 1
ATOM 661 C C . ARG A 1 83 ? 12.972 -2.738 -12.793 1.00 89.25 83 ARG A C 1
ATOM 663 O O . ARG A 1 83 ? 13.768 -1.836 -13.041 1.00 89.25 83 ARG A O 1
ATOM 670 N N . THR A 1 84 ? 11.681 -2.666 -13.101 1.00 91.50 84 THR A N 1
ATOM 671 C CA . THR A 1 84 ? 11.071 -1.517 -13.773 1.00 91.50 84 THR A CA 1
ATOM 672 C C . THR A 1 84 ? 10.923 -0.370 -12.777 1.00 91.50 84 THR A C 1
ATOM 674 O O . THR A 1 84 ? 10.378 -0.601 -11.695 1.00 91.50 84 THR A O 1
ATOM 677 N N . PRO A 1 85 ? 11.364 0.858 -13.108 1.00 94.00 85 PRO A N 1
ATOM 678 C CA . PRO A 1 85 ? 11.137 2.018 -12.257 1.00 94.00 85 PRO A CA 1
ATOM 679 C C . PRO A 1 85 ? 9.651 2.200 -11.943 1.00 94.00 85 PRO A C 1
ATOM 681 O O . PRO A 1 85 ? 8.806 2.177 -12.835 1.00 94.00 85 PRO A O 1
ATOM 684 N N . LEU A 1 86 ? 9.343 2.388 -10.666 1.00 94.50 86 LEU A N 1
ATOM 685 C CA . LEU A 1 86 ? 7.996 2.625 -10.180 1.00 94.50 86 LEU A CA 1
ATOM 686 C C . LEU A 1 86 ? 7.665 4.113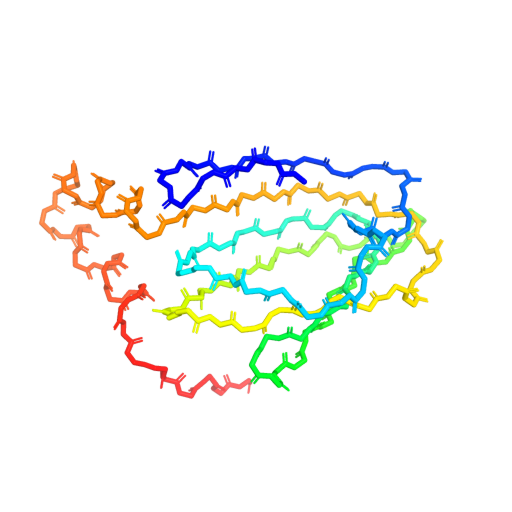 -10.313 1.00 94.50 86 LEU A C 1
ATOM 688 O O . LEU A 1 86 ? 8.443 4.967 -9.874 1.00 94.50 86 LEU A O 1
ATOM 692 N N . ARG A 1 87 ? 6.481 4.421 -10.848 1.00 96.00 87 ARG A N 1
ATOM 693 C CA . ARG A 1 87 ? 5.859 5.746 -10.742 1.00 96.00 87 ARG A CA 1
ATOM 694 C C . ARG A 1 87 ? 4.493 5.574 -10.102 1.00 96.00 87 ARG A C 1
ATOM 696 O O . ARG A 1 87 ? 3.594 4.973 -10.686 1.00 96.00 87 ARG A O 1
ATOM 703 N N . LYS A 1 88 ? 4.345 6.055 -8.871 1.00 95.75 88 LYS A N 1
ATOM 704 C CA . LYS A 1 88 ? 3.174 5.760 -8.045 1.00 95.75 88 LYS A CA 1
ATOM 705 C C . LYS A 1 88 ? 2.830 6.910 -7.114 1.00 95.75 88 LYS A C 1
ATOM 707 O O . LYS A 1 88 ? 3.712 7.474 -6.473 1.00 95.75 88 LYS A O 1
ATOM 712 N N . VAL A 1 89 ? 1.534 7.153 -6.948 1.00 96.56 89 VAL A N 1
ATOM 713 C CA . VAL A 1 89 ? 0.969 7.952 -5.854 1.00 96.56 89 VAL A CA 1
ATOM 714 C C . VAL A 1 89 ? 0.253 7.023 -4.880 1.00 96.56 89 VAL A C 1
ATOM 716 O O . VAL A 1 89 ? -0.381 6.045 -5.279 1.00 96.56 89 VAL A O 1
ATOM 719 N N . MET A 1 90 ? 0.351 7.305 -3.587 1.00 95.69 90 MET A N 1
ATOM 720 C CA . MET A 1 90 ? -0.408 6.600 -2.566 1.00 95.69 90 MET A CA 1
ATOM 721 C C . MET A 1 90 ? -1.004 7.540 -1.536 1.00 95.69 90 MET A C 1
ATOM 723 O O . MET A 1 90 ? -0.369 8.496 -1.096 1.00 95.69 90 MET A O 1
ATOM 727 N N . ILE A 1 91 ? -2.206 7.184 -1.108 1.00 95.25 91 ILE A N 1
ATOM 728 C CA . ILE A 1 91 ? -2.891 7.753 0.039 1.00 95.25 91 ILE A CA 1
ATOM 729 C C . ILE A 1 91 ? -3.068 6.626 1.047 1.00 95.25 91 ILE A C 1
ATOM 731 O O . ILE A 1 91 ? -3.541 5.545 0.703 1.00 95.25 91 ILE A O 1
ATOM 735 N N . SER A 1 92 ? -2.685 6.875 2.290 1.00 94.62 92 SER A N 1
ATOM 736 C CA . SER A 1 92 ? -2.888 5.972 3.415 1.00 94.62 92 SER A CA 1
ATOM 737 C C . SER A 1 92 ? -3.639 6.733 4.497 1.00 94.62 92 SER A C 1
ATOM 739 O O . SER A 1 92 ? -3.074 7.621 5.133 1.00 94.62 92 SER A O 1
ATOM 741 N N . ALA A 1 93 ? -4.903 6.380 4.703 1.00 94.00 93 ALA A N 1
ATOM 742 C CA . ALA A 1 93 ? -5.806 6.975 5.676 1.00 94.00 93 ALA A CA 1
ATOM 743 C C . ALA A 1 93 ? -5.986 6.026 6.871 1.00 94.00 93 ALA A C 1
ATOM 745 O O . ALA A 1 93 ? -6.688 5.018 6.745 1.00 94.00 93 ALA A O 1
ATOM 746 N N . PRO A 1 94 ? -5.361 6.301 8.029 1.00 92.69 94 PRO A N 1
ATOM 747 C CA . PRO A 1 94 ? -5.561 5.496 9.227 1.00 92.69 94 PRO A CA 1
ATOM 748 C C . PRO A 1 94 ? -7.011 5.522 9.706 1.00 92.69 94 PRO A C 1
ATOM 750 O O . PRO A 1 94 ? -7.718 6.518 9.529 1.00 92.69 94 PRO A O 1
ATOM 753 N N . LEU A 1 95 ? -7.436 4.451 10.376 1.00 88.81 95 LEU A N 1
ATOM 754 C CA . LEU A 1 95 ? -8.797 4.338 10.896 1.00 88.81 95 LEU A CA 1
ATOM 755 C C . LEU A 1 95 ? -9.235 5.537 11.772 1.00 88.81 95 LEU A C 1
ATOM 757 O O . LEU A 1 95 ? -10.324 6.055 11.522 1.00 88.81 95 LEU A O 1
ATOM 761 N N . PRO A 1 96 ? -8.422 6.060 12.714 1.00 90.06 96 PRO A N 1
ATOM 762 C CA . PRO A 1 96 ? -8.805 7.246 13.486 1.00 90.06 96 PRO A CA 1
ATOM 763 C C . PRO A 1 96 ? -9.076 8.487 12.626 1.00 90.06 96 PRO A C 1
ATOM 765 O O . PRO A 1 96 ? -9.946 9.295 12.947 1.00 90.06 96 PRO A O 1
ATOM 768 N N . TRP A 1 97 ? -8.351 8.648 11.514 1.00 90.88 97 TRP A N 1
ATOM 769 C CA . TRP A 1 97 ? -8.592 9.740 10.573 1.00 90.88 97 TRP A CA 1
ATOM 770 C C . TRP A 1 97 ? -9.916 9.543 9.823 1.00 90.88 97 TRP A C 1
ATOM 772 O O . TRP A 1 97 ? -10.704 10.481 9.714 1.00 90.88 97 TRP A O 1
ATOM 782 N N . LEU A 1 98 ? -10.198 8.313 9.377 1.00 87.88 98 LEU A N 1
ATOM 783 C CA . LEU A 1 98 ? -11.462 7.963 8.718 1.00 87.88 98 LEU A CA 1
ATOM 784 C C . LEU A 1 98 ? -12.670 8.158 9.642 1.00 87.88 98 LEU A C 1
ATOM 786 O O . LEU A 1 98 ? -13.693 8.671 9.203 1.00 87.88 98 LEU A O 1
ATOM 790 N N . GLN A 1 99 ? -12.547 7.806 10.923 1.00 87.31 99 GLN A N 1
ATOM 791 C CA . GLN A 1 99 ? -13.604 8.016 11.917 1.00 87.31 99 GLN A CA 1
ATOM 792 C C . GLN A 1 99 ? -13.980 9.496 12.032 1.00 87.31 99 GLN A C 1
ATOM 794 O O . GLN A 1 99 ? -15.156 9.834 11.915 1.00 87.31 99 GLN A O 1
ATOM 799 N N . ARG A 1 100 ? -12.983 10.385 12.136 1.00 88.00 100 ARG A N 1
ATOM 800 C CA . ARG A 1 100 ? -13.222 11.837 12.143 1.00 88.00 100 ARG A CA 1
ATOM 801 C C . ARG A 1 100 ? -13.900 12.318 10.861 1.00 88.00 100 ARG A C 1
ATOM 803 O O . ARG A 1 100 ? -14.771 13.178 10.930 1.00 88.00 100 ARG A O 1
ATOM 810 N N . LEU A 1 101 ? -13.544 11.753 9.703 1.00 85.56 101 LEU A N 1
ATOM 811 C CA . LEU A 1 101 ? -14.236 12.053 8.449 1.00 85.56 101 LEU A CA 1
ATOM 812 C C . LEU A 1 101 ? -15.713 11.637 8.525 1.00 85.56 101 LEU A C 1
ATOM 814 O O . LEU A 1 101 ? -16.574 12.452 8.206 1.00 85.56 101 LEU A O 1
ATOM 818 N N . PHE A 1 102 ? -16.025 10.424 8.990 1.00 85.19 102 PHE A N 1
ATOM 819 C CA . PHE A 1 102 ? -17.409 9.938 9.105 1.00 85.19 102 PHE A CA 1
ATOM 820 C C . PHE A 1 102 ? -18.271 10.780 10.045 1.00 85.19 102 PHE A C 1
ATOM 822 O O . PHE A 1 102 ? -19.465 10.930 9.797 1.00 85.19 102 PHE A O 1
ATOM 829 N N . ASP A 1 103 ? -17.685 11.347 11.096 1.00 84.81 103 ASP A N 1
ATOM 830 C CA . ASP A 1 103 ? -18.402 12.205 12.043 1.00 84.81 103 ASP A CA 1
ATOM 831 C C . ASP A 1 103 ? -18.751 13.588 11.477 1.00 84.81 103 ASP A C 1
ATOM 833 O O . ASP A 1 103 ? -19.625 14.262 12.014 1.00 84.81 103 ASP A O 1
ATOM 837 N N . THR A 1 104 ? -18.129 13.990 10.364 1.00 83.38 104 THR A N 1
ATOM 838 C CA . THR A 1 104 ? -18.449 15.245 9.658 1.00 83.38 104 THR A CA 1
ATOM 839 C C . THR A 1 104 ? -19.444 15.075 8.506 1.00 83.38 104 THR A C 1
ATOM 841 O O . THR A 1 104 ? -19.890 16.069 7.936 1.00 83.38 104 THR A O 1
ATOM 844 N N . GLN A 1 105 ? -19.804 13.837 8.152 1.00 78.50 105 GLN A N 1
ATOM 845 C CA . GLN A 1 105 ? -20.737 13.543 7.061 1.00 78.50 105 GLN A CA 1
ATOM 846 C C . GLN A 1 105 ? -22.189 13.481 7.554 1.00 78.50 105 GLN A C 1
ATOM 848 O O . GLN A 1 105 ? -22.461 13.097 8.689 1.00 78.50 105 GLN A O 1
ATOM 853 N N . GLY A 1 106 ? -23.142 13.795 6.670 1.00 76.00 106 GLY A N 1
ATOM 854 C CA . GLY A 1 106 ? -24.564 13.564 6.946 1.00 76.00 106 GLY A CA 1
ATOM 855 C C . GLY A 1 106 ? -24.892 12.070 7.097 1.00 76.00 106 GLY A C 1
ATOM 856 O O . GLY A 1 106 ? -24.255 11.225 6.465 1.00 76.00 106 GLY A O 1
ATOM 857 N N . GLU A 1 107 ? -25.921 11.750 7.890 1.00 73.44 107 GLU A N 1
ATOM 858 C CA . GLU A 1 107 ? -26.349 10.382 8.263 1.00 73.44 107 GLU A CA 1
ATOM 859 C C . GLU A 1 107 ? -26.373 9.380 7.089 1.00 73.44 107 GLU A C 1
ATOM 861 O O . GLU A 1 107 ? -25.814 8.284 7.172 1.00 73.44 107 GLU A O 1
ATOM 866 N N . ALA A 1 108 ? -26.945 9.770 5.943 1.00 69.25 108 ALA A N 1
ATOM 867 C CA . ALA A 1 108 ? -27.034 8.896 4.773 1.00 69.25 108 ALA A CA 1
ATOM 868 C C . ALA A 1 108 ? -25.652 8.517 4.196 1.00 69.25 108 ALA A C 1
ATOM 870 O O . ALA A 1 108 ? -25.406 7.346 3.908 1.00 69.25 108 ALA A O 1
ATOM 871 N N . GLN A 1 109 ? -24.727 9.475 4.071 1.00 70.50 109 GLN A N 1
ATOM 872 C CA . GLN A 1 109 ? -23.375 9.233 3.538 1.00 70.50 109 GLN A CA 1
ATOM 873 C C . GLN A 1 109 ? -22.490 8.479 4.537 1.00 70.50 109 GLN A C 1
ATOM 875 O O . GLN A 1 109 ? -21.682 7.635 4.141 1.00 70.50 109 GLN A O 1
ATOM 880 N N . LYS A 1 110 ? -22.693 8.730 5.836 1.00 74.50 110 LYS A N 1
ATOM 881 C CA . LYS A 1 110 ? -22.022 8.019 6.927 1.00 74.50 110 LYS A CA 1
ATOM 882 C C . LYS A 1 110 ? -22.265 6.509 6.838 1.00 74.50 110 LYS A C 1
ATOM 884 O O . LYS A 1 110 ? -21.307 5.740 6.881 1.00 74.50 110 LYS A O 1
ATOM 889 N N . SER A 1 111 ? -23.513 6.088 6.613 1.00 72.06 111 SER A N 1
ATOM 890 C CA . SER A 1 111 ? -23.890 4.665 6.559 1.00 72.06 111 SER A CA 1
ATOM 891 C C . SER A 1 111 ? -23.214 3.870 5.426 1.00 72.06 111 SER A C 1
ATOM 893 O O . SER A 1 111 ? -22.780 2.733 5.635 1.00 72.06 111 SER A O 1
ATOM 895 N N . VAL A 1 112 ? -23.061 4.470 4.238 1.00 75.88 112 VAL A N 1
ATOM 896 C CA . VAL A 1 112 ? -22.455 3.818 3.063 1.00 75.88 112 VAL A CA 1
ATOM 897 C C . VAL A 1 112 ? -20.956 3.627 3.262 1.00 75.88 112 VAL A C 1
ATOM 899 O O . VAL A 1 112 ? -20.437 2.527 3.065 1.00 75.88 112 VAL A O 1
ATOM 902 N N . LEU A 1 113 ? -20.260 4.679 3.699 1.00 71.94 113 LEU A N 1
ATOM 903 C CA . LEU A 1 113 ? -18.820 4.615 3.937 1.00 71.94 113 LEU A CA 1
ATOM 904 C C . LEU A 1 113 ? -18.493 3.668 5.091 1.00 71.94 113 LEU A C 1
ATOM 906 O O . LEU A 1 113 ? -17.610 2.823 4.958 1.00 71.94 113 LEU A O 1
ATOM 910 N N . GLN A 1 114 ? -19.244 3.739 6.191 1.00 77.19 114 GLN A N 1
ATOM 911 C CA . GLN A 1 114 ? -19.073 2.804 7.299 1.00 77.19 114 GLN A CA 1
ATOM 912 C C . GLN A 1 114 ? -19.277 1.355 6.850 1.00 77.19 114 GLN A C 1
ATOM 914 O O . GLN A 1 114 ? -18.464 0.499 7.181 1.00 77.19 114 GLN A O 1
ATOM 919 N N . SER A 1 115 ? -20.300 1.075 6.041 1.00 77.31 115 SER A N 1
ATOM 920 C CA . SER A 1 115 ? -20.514 -0.273 5.507 1.00 77.31 115 SER A CA 1
ATOM 921 C C . SER A 1 115 ? -19.333 -0.741 4.655 1.00 77.31 115 SER A C 1
ATOM 923 O O . SER A 1 115 ? -18.893 -1.873 4.798 1.00 77.31 115 SER A O 1
ATOM 925 N N . PHE A 1 116 ? -18.761 0.117 3.811 1.00 75.19 116 PHE A N 1
ATOM 926 C CA . PHE A 1 116 ? -17.595 -0.245 3.001 1.00 75.19 116 PHE A CA 1
ATOM 927 C C . PHE A 1 116 ? -16.350 -0.568 3.850 1.00 75.19 116 PHE A C 1
ATOM 929 O O . PHE A 1 116 ? -15.640 -1.533 3.569 1.00 75.19 116 PHE A O 1
ATOM 936 N N . PHE A 1 117 ? -16.091 0.215 4.901 1.00 76.62 117 PHE A N 1
ATOM 937 C CA . PHE A 1 117 ? -14.885 0.068 5.723 1.00 76.62 117 PHE A CA 1
ATOM 938 C C . PHE A 1 117 ? -15.004 -0.959 6.851 1.00 76.62 117 PHE A C 1
ATOM 940 O O . PHE A 1 117 ? -13.987 -1.521 7.260 1.00 76.62 117 PHE A O 1
ATOM 947 N N . PHE A 1 118 ? -16.220 -1.214 7.338 1.00 74.31 118 PHE A N 1
ATOM 948 C CA . PHE A 1 118 ? -16.478 -2.055 8.510 1.00 74.31 118 PHE A CA 1
ATOM 949 C C . PHE A 1 118 ? -17.307 -3.311 8.217 1.00 74.31 118 PHE A C 1
ATOM 951 O O . PHE A 1 118 ? -17.469 -4.134 9.119 1.00 74.31 118 PHE A O 1
ATOM 958 N N . ALA A 1 119 ? -17.832 -3.508 7.000 1.00 62.81 119 ALA A N 1
ATOM 959 C CA . ALA A 1 119 ? -18.492 -4.770 6.673 1.00 62.81 119 ALA A CA 1
ATOM 960 C C . ALA A 1 119 ? -17.483 -5.926 6.687 1.00 62.81 119 ALA A C 1
ATOM 962 O O . ALA A 1 119 ? -16.404 -5.850 6.097 1.00 62.81 119 ALA A O 1
ATOM 963 N N . ALA A 1 120 ? -17.871 -7.025 7.339 1.00 52.41 120 ALA A N 1
ATOM 964 C CA . ALA A 1 120 ? -17.174 -8.300 7.241 1.00 52.41 120 ALA A CA 1
ATOM 965 C C . ALA A 1 120 ? -16.988 -8.692 5.760 1.00 52.41 120 ALA A C 1
ATOM 967 O O . ALA A 1 120 ? -17.862 -8.384 4.939 1.00 52.41 120 ALA A O 1
ATOM 968 N N . PRO A 1 121 ? -15.877 -9.363 5.401 1.00 48.84 121 PRO A N 1
ATOM 969 C CA . PRO A 1 121 ? -15.550 -9.646 4.011 1.00 48.84 121 PRO A CA 1
ATOM 970 C C . PRO A 1 121 ? -16.689 -10.425 3.351 1.00 48.84 121 PRO A C 1
ATOM 972 O O . PRO A 1 121 ? -16.945 -11.580 3.690 1.00 48.84 121 PRO A O 1
ATOM 975 N N . ARG A 1 122 ? -17.371 -9.795 2.390 1.00 41.66 122 ARG A N 1
ATOM 976 C CA . ARG A 1 122 ? -18.168 -10.539 1.417 1.00 41.66 122 ARG A CA 1
ATOM 977 C C . ARG A 1 122 ? -17.191 -11.191 0.438 1.00 41.66 122 ARG A C 1
ATOM 979 O O . ARG A 1 122 ? -16.252 -10.518 0.010 1.00 41.66 122 ARG A O 1
ATOM 986 N N . PRO A 1 123 ? -17.371 -12.474 0.091 1.00 33.62 123 PRO A N 1
ATOM 987 C CA . PRO A 1 123 ? -16.578 -13.087 -0.961 1.00 33.62 123 PRO A CA 1
ATOM 988 C C . PRO A 1 123 ? -16.834 -12.310 -2.257 1.00 33.62 123 PRO A C 1
ATOM 990 O O . PRO A 1 123 ? -17.970 -12.217 -2.720 1.00 33.62 123 PRO A O 1
ATOM 993 N N . LEU A 1 124 ? -15.786 -11.692 -2.798 1.00 33.53 124 LEU A N 1
ATOM 994 C CA . LEU A 1 124 ? -15.800 -11.146 -4.148 1.00 33.53 124 LEU A CA 1
ATOM 995 C C . LEU A 1 124 ? -15.783 -12.341 -5.104 1.00 33.53 124 LEU A C 1
ATOM 997 O O . LEU A 1 124 ? -14.793 -13.066 -5.173 1.00 33.53 124 LEU A O 1
ATOM 1001 N N . PHE A 1 125 ? -16.901 -12.564 -5.791 1.00 28.67 125 PHE A N 1
ATOM 1002 C CA . PHE A 1 125 ? -16.891 -13.312 -7.040 1.00 28.67 125 PHE A CA 1
ATOM 1003 C C . PHE A 1 125 ? -16.194 -12.429 -8.080 1.00 28.67 125 PHE A C 1
ATOM 1005 O O . PHE A 1 125 ? -16.564 -11.263 -8.232 1.00 28.67 125 PHE A O 1
ATOM 1012 N N . VAL A 1 126 ? -15.145 -12.980 -8.694 1.00 36.59 126 VAL A N 1
ATOM 1013 C CA . VAL A 1 126 ? -14.450 -12.420 -9.864 1.00 36.59 126 VAL A CA 1
ATOM 1014 C C . VAL A 1 126 ? -15.310 -12.647 -11.098 1.00 36.59 126 VAL A C 1
ATOM 1016 O O . VAL A 1 126 ? -15.868 -13.764 -11.202 1.00 36.59 126 VAL A O 1
#

Radius of gyration: 15.65 Å; chains: 1; bounding box: 42×30×37 Å

Foldseek 3Di:
DDDDLADKDKDKFWDAQAPDPDQDKDKDAWKKKKKKWFAHWWWKDKQNRIDIDGQYAPVRGNIDIDIDGPLGTIIMGTDRPGPGITTMIMIIGRPNNVVVVLVPDDPVVSVVVCCVRPPDDDDDDD

Sequence (126 aa):
MQYTSQELFVGAIEGVPNCTSDTRELHIWPKFMLMVLLQGAQHFVVDERHFEIDAGTEEASSPVVFMLNVAKDSRLRFFNDSRTPLRKVMISAPLPWLQRLFDTQGEAQKSVLQSFFFAAPRPLFV